Protein AF-A0A1X7TJH8-F1 (afdb_monomer_lite)

Sequence (95 aa):
GSLYLLEVNSIKVQHRVSLADVSHISASLLPDNFFIIHVPADQDRLFISTRKTEIVTSLRIAYFDMTKQELNISLQNRWCIYKIAVFVGFVLRFE

pLDDT: mean 78.65, std 12.21, range [51.12, 89.94]

Structure (mmCIF, N/CA/C/O backbone):
data_AF-A0A1X7TJH8-F1
#
_entry.id   AF-A0A1X7TJH8-F1
#
loop_
_atom_site.group_PDB
_atom_site.id
_atom_site.type_symbol
_atom_site.label_atom_id
_atom_site.label_alt_id
_atom_site.label_comp_id
_atom_site.label_asym_id
_atom_site.label_entity_id
_atom_site.label_seq_id
_atom_site.pdbx_PDB_ins_code
_atom_site.Cartn_x
_atom_site.Cartn_y
_atom_site.Cartn_z
_atom_site.occupancy
_atom_site.B_iso_or_equiv
_atom_site.auth_seq_id
_atom_site.auth_comp_id
_atom_site.auth_asym_id
_atom_site.auth_atom_id
_atom_site.pdbx_PDB_model_num
ATOM 1 N N . GLY A 1 1 ? -12.260 5.529 -5.112 1.00 73.88 1 GLY A N 1
ATOM 2 C CA . GLY A 1 1 ? -10.943 5.215 -4.549 1.00 73.88 1 GLY A CA 1
ATOM 3 C C . GLY A 1 1 ? -10.587 3.751 -4.727 1.00 73.88 1 GLY A C 1
ATOM 4 O O . GLY A 1 1 ? -10.853 2.920 -3.864 1.00 73.88 1 GLY 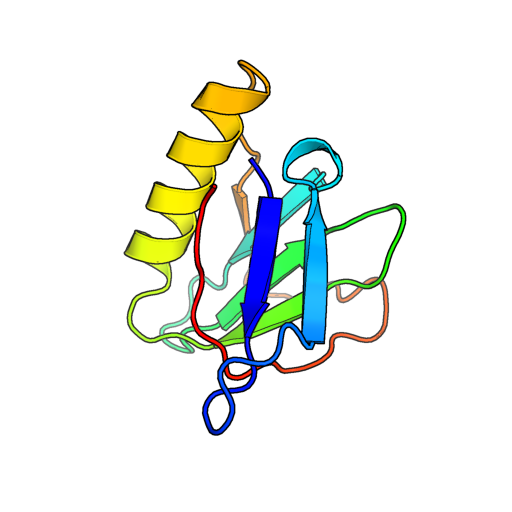A O 1
ATOM 5 N N . SER A 1 2 ? -9.967 3.397 -5.844 1.00 82.12 2 SER A N 1
ATOM 6 C CA . SER A 1 2 ? -9.315 2.091 -6.004 1.00 82.12 2 SER A CA 1
ATOM 7 C C . SER A 1 2 ? -7.875 2.266 -6.473 1.00 82.12 2 SER A C 1
ATOM 9 O O . SER A 1 2 ? -7.567 3.189 -7.220 1.00 82.12 2 SER A O 1
ATOM 11 N N . LEU A 1 3 ? -7.002 1.374 -6.018 1.00 83.06 3 LEU A N 1
ATOM 12 C CA . LEU A 1 3 ? -5.630 1.243 -6.475 1.00 83.06 3 LEU A CA 1
ATOM 13 C C . LEU A 1 3 ? -5.609 0.286 -7.668 1.00 83.06 3 LEU A C 1
ATOM 15 O O . LEU A 1 3 ? -6.001 -0.877 -7.544 1.00 83.06 3 LEU A O 1
ATOM 19 N N . TYR A 1 4 ? -5.138 0.765 -8.812 1.00 83.69 4 TYR A N 1
ATOM 20 C CA . TYR A 1 4 ? -4.965 -0.060 -10.003 1.00 83.69 4 TYR A CA 1
ATOM 21 C C . TYR A 1 4 ? -3.486 -0.359 -10.220 1.00 83.69 4 TYR A C 1
ATOM 23 O O . TYR A 1 4 ? -2.658 0.549 -10.263 1.00 83.69 4 TYR A O 1
ATOM 31 N N . LEU A 1 5 ? -3.170 -1.642 -10.366 1.00 80.88 5 LEU A N 1
ATOM 32 C CA . LEU A 1 5 ? -1.873 -2.121 -10.820 1.00 80.88 5 LEU A CA 1
ATOM 33 C C . LEU A 1 5 ? -1.938 -2.308 -12.326 1.00 80.88 5 LEU A C 1
ATOM 35 O O . LEU A 1 5 ? -2.663 -3.171 -12.823 1.00 80.88 5 LEU A O 1
ATOM 39 N N . LEU A 1 6 ? -1.176 -1.484 -13.033 1.00 81.81 6 LEU A N 1
ATOM 40 C CA . LEU A 1 6 ? -1.084 -1.515 -14.484 1.00 81.81 6 LEU A CA 1
ATOM 41 C C . LEU A 1 6 ? 0.188 -2.231 -14.926 1.00 81.81 6 LEU A C 1
ATOM 43 O O . LEU A 1 6 ? 1.261 -2.012 -14.362 1.00 81.81 6 LEU A O 1
ATOM 47 N N . GLU A 1 7 ? 0.068 -3.037 -15.976 1.00 78.88 7 GLU A N 1
ATOM 48 C CA . GLU A 1 7 ? 1.217 -3.555 -16.703 1.00 78.88 7 GLU A CA 1
ATOM 49 C C . GLU A 1 7 ? 1.924 -2.409 -17.437 1.00 78.88 7 GLU A C 1
ATOM 51 O O . GLU A 1 7 ? 1.310 -1.702 -18.242 1.00 78.88 7 GLU A O 1
ATOM 56 N N . VAL A 1 8 ? 3.228 -2.260 -17.187 1.00 72.94 8 VAL A N 1
ATOM 57 C CA . VAL A 1 8 ? 4.060 -1.160 -17.710 1.00 72.94 8 VAL A CA 1
ATOM 58 C C . VAL A 1 8 ? 3.969 -1.028 -19.234 1.00 72.94 8 VAL A C 1
ATOM 60 O O . VAL A 1 8 ? 3.934 0.082 -19.754 1.00 72.94 8 VAL A O 1
ATOM 63 N N . ASN A 1 9 ? 3.884 -2.154 -19.946 1.00 74.81 9 ASN A N 1
ATOM 64 C CA . ASN A 1 9 ? 4.006 -2.182 -21.404 1.00 74.81 9 ASN A CA 1
ATOM 65 C C . ASN A 1 9 ? 2.669 -2.174 -22.157 1.00 74.81 9 ASN A C 1
ATOM 67 O O . ASN A 1 9 ? 2.670 -2.002 -23.372 1.00 74.81 9 ASN A O 1
ATOM 71 N N . SER A 1 10 ? 1.536 -2.396 -21.484 1.00 73.62 10 SER A N 1
ATOM 72 C CA . SER A 1 10 ? 0.261 -2.650 -22.176 1.00 73.62 10 SER A CA 1
ATOM 73 C C . SER A 1 10 ? -0.927 -1.841 -21.648 1.00 73.62 10 SER A C 1
ATOM 75 O O . SER A 1 10 ? -2.020 -1.954 -22.201 1.00 73.62 10 SER A O 1
ATOM 77 N N . ILE A 1 11 ? -0.748 -1.042 -20.583 1.00 71.94 11 ILE A N 1
ATOM 78 C CA . ILE A 1 11 ? -1.826 -0.312 -19.877 1.00 71.94 11 ILE A CA 1
ATOM 79 C C . ILE A 1 11 ? -2.963 -1.263 -19.430 1.00 71.94 11 ILE A C 1
ATOM 81 O O . ILE A 1 11 ? -4.052 -0.842 -19.044 1.00 71.94 11 ILE A O 1
ATOM 85 N N . LYS A 1 12 ? -2.732 -2.582 -19.430 1.00 80.31 12 LYS A N 1
ATOM 86 C CA . LYS A 1 12 ? -3.704 -3.543 -18.918 1.00 80.31 12 LYS A CA 1
ATOM 87 C C . LYS A 1 12 ? -3.698 -3.504 -17.401 1.00 80.31 12 LYS A C 1
ATOM 89 O O . LYS A 1 12 ? -2.642 -3.542 -16.768 1.00 80.31 12 LYS A O 1
ATOM 94 N N . VAL A 1 13 ? -4.893 -3.464 -16.821 1.00 81.56 13 VAL A N 1
ATOM 95 C CA . VAL A 1 13 ? -5.085 -3.624 -15.380 1.00 81.56 13 VAL A CA 1
ATOM 96 C C . VAL A 1 13 ? -4.785 -5.077 -15.030 1.00 81.56 13 VAL A C 1
ATOM 98 O O . VAL A 1 13 ? -5.536 -5.970 -15.411 1.00 81.56 13 VAL A O 1
ATOM 101 N N . GLN A 1 14 ? -3.686 -5.308 -14.316 1.00 80.50 14 GLN A N 1
ATOM 102 C CA . GLN A 1 14 ? -3.367 -6.624 -13.766 1.00 80.50 14 GLN A CA 1
ATOM 103 C C . GLN A 1 14 ? -4.199 -6.896 -12.518 1.00 80.50 14 GLN A C 1
ATOM 105 O O . GLN A 1 14 ? -4.767 -7.970 -12.367 1.00 80.50 14 GLN A O 1
ATOM 110 N N . HIS A 1 15 ? -4.297 -5.905 -11.630 1.00 79.31 15 HIS A N 1
ATOM 111 C CA . HIS A 1 15 ? -5.047 -6.029 -10.388 1.00 79.31 15 HIS A CA 1
ATOM 112 C C . HIS A 1 15 ? -5.697 -4.710 -9.992 1.00 79.31 15 HIS A C 1
ATOM 114 O O . HIS A 1 15 ? -5.174 -3.627 -10.253 1.00 79.31 15 HIS A O 1
ATOM 120 N N . ARG A 1 16 ? -6.829 -4.823 -9.302 1.00 84.62 16 ARG A N 1
ATOM 121 C CA . ARG A 1 16 ? -7.524 -3.717 -8.652 1.00 84.62 16 ARG A CA 1
ATOM 122 C C . ARG A 1 16 ? -7.652 -4.038 -7.170 1.00 84.62 16 ARG A C 1
ATOM 124 O O . ARG A 1 16 ? -8.089 -5.129 -6.823 1.00 84.62 16 ARG A O 1
ATOM 131 N N . VAL A 1 17 ? -7.315 -3.075 -6.323 1.00 85.31 17 VAL A N 1
ATOM 132 C CA . VAL A 1 17 ? -7.498 -3.147 -4.870 1.00 85.31 17 VAL A CA 1
ATOM 133 C C . VAL A 1 17 ? -8.388 -1.986 -4.455 1.00 85.31 17 VAL A C 1
ATOM 135 O O . VAL A 1 17 ? -8.128 -0.842 -4.829 1.00 85.31 17 VAL A O 1
ATOM 138 N N . SER A 1 18 ? -9.458 -2.249 -3.710 1.00 86.69 18 SER A N 1
ATOM 139 C CA . SER A 1 18 ? -10.235 -1.160 -3.118 1.00 86.69 18 SER A CA 1
ATOM 140 C C . SER A 1 18 ? -9.395 -0.482 -2.042 1.00 86.69 18 SER A C 1
ATOM 142 O O . SER A 1 18 ? -8.789 -1.170 -1.224 1.00 86.69 18 SER A O 1
ATOM 144 N N . LEU A 1 19 ? -9.374 0.854 -1.993 1.00 85.25 19 LEU A N 1
ATOM 145 C CA . LEU A 1 19 ? -8.669 1.537 -0.904 1.00 85.25 19 LEU A CA 1
ATOM 146 C C . LEU A 1 19 ? -9.273 1.181 0.459 1.00 85.25 19 LEU A C 1
ATOM 148 O O . LEU A 1 19 ? -8.529 1.103 1.421 1.00 85.25 19 LEU A O 1
ATOM 152 N N . ALA A 1 20 ? -10.574 0.882 0.529 1.00 86.38 20 ALA A N 1
ATOM 153 C CA . ALA A 1 20 ? -11.234 0.449 1.763 1.00 86.38 20 ALA A CA 1
ATOM 154 C C . ALA A 1 20 ? -10.759 -0.921 2.286 1.00 86.38 20 ALA A C 1
ATOM 156 O O . ALA A 1 20 ? -10.909 -1.194 3.472 1.00 86.38 20 ALA A O 1
ATOM 157 N N . ASP A 1 21 ? -10.177 -1.765 1.427 1.00 88.56 21 ASP A N 1
ATOM 158 C CA . ASP A 1 21 ? -9.673 -3.088 1.822 1.00 88.56 21 ASP A CA 1
ATOM 159 C C . ASP A 1 21 ? -8.222 -3.022 2.326 1.00 88.56 21 ASP A C 1
ATOM 161 O O . ASP A 1 21 ? -7.673 -4.013 2.814 1.00 88.56 21 ASP A O 1
ATOM 165 N N . VAL A 1 22 ? -7.571 -1.862 2.197 1.00 88.56 22 VAL A N 1
ATOM 166 C CA . VAL A 1 22 ? -6.215 -1.647 2.697 1.00 88.56 22 VAL A CA 1
ATOM 167 C C . VAL A 1 22 ? -6.270 -1.450 4.206 1.00 88.56 22 VAL A C 1
ATOM 169 O O . VAL A 1 22 ? -6.895 -0.518 4.697 1.00 88.56 22 VAL A O 1
ATOM 172 N N . SER A 1 23 ? -5.567 -2.305 4.946 1.00 89.81 23 SER A N 1
ATOM 173 C CA . SER A 1 23 ? -5.493 -2.193 6.407 1.00 89.81 23 SER A CA 1
ATOM 174 C C . SER A 1 23 ? -4.447 -1.177 6.862 1.00 89.81 23 SER A C 1
ATOM 176 O O . SER A 1 23 ? -4.730 -0.287 7.658 1.00 89.81 23 SER A O 1
ATOM 178 N N . HIS A 1 24 ? -3.219 -1.323 6.371 1.00 89.75 24 HIS A N 1
ATOM 179 C CA . HIS A 1 24 ? -2.081 -0.489 6.728 1.00 89.75 24 HIS A CA 1
ATOM 180 C C . HIS A 1 24 ? -0.979 -0.622 5.675 1.00 89.75 24 HIS A C 1
ATOM 182 O O . HIS A 1 24 ? -0.979 -1.541 4.848 1.00 89.75 24 HIS A O 1
ATOM 188 N N . ILE A 1 25 ? -0.033 0.311 5.711 1.00 89.94 25 ILE A N 1
ATOM 189 C CA . ILE A 1 25 ? 1.154 0.303 4.859 1.00 89.94 25 ILE A CA 1
ATOM 190 C C . ILE A 1 25 ? 2.385 0.138 5.732 1.00 89.94 25 ILE A C 1
ATOM 192 O O . ILE A 1 25 ? 2.585 0.911 6.664 1.00 89.94 25 ILE A O 1
ATOM 196 N N . SER A 1 26 ? 3.240 -0.818 5.384 1.00 89.00 26 SER A N 1
ATOM 197 C CA . SER A 1 26 ? 4.556 -0.958 6.002 1.00 89.00 26 SER A CA 1
ATOM 198 C C . SER A 1 26 ? 5.618 -0.387 5.077 1.00 89.00 26 SER A C 1
ATOM 200 O O . SER A 1 26 ? 5.710 -0.784 3.921 1.00 89.00 26 SER A O 1
ATOM 202 N N . ALA A 1 27 ? 6.435 0.542 5.557 1.00 86.69 27 ALA A N 1
ATOM 203 C CA . ALA A 1 27 ? 7.526 1.114 4.776 1.00 86.69 27 ALA A CA 1
ATOM 204 C C . ALA A 1 27 ? 8.868 0.917 5.483 1.00 86.69 27 ALA A C 1
ATOM 206 O O . ALA A 1 27 ? 8.964 1.015 6.709 1.00 86.69 27 ALA A O 1
ATOM 207 N N . SER A 1 28 ? 9.911 0.668 4.693 1.00 82.56 28 SER A N 1
ATOM 208 C CA . SER A 1 28 ? 11.276 0.572 5.203 1.00 82.56 28 SER A CA 1
ATOM 209 C C . SER A 1 28 ? 11.807 1.948 5.603 1.00 82.56 28 SER A C 1
ATOM 211 O O . SER A 1 28 ? 11.550 2.947 4.915 1.00 82.56 28 SER A O 1
ATOM 213 N N . LEU A 1 29 ? 12.586 2.007 6.690 1.00 76.81 29 LEU A N 1
ATOM 214 C CA . LEU A 1 29 ? 13.393 3.195 7.005 1.00 76.81 29 LEU A CA 1
ATOM 215 C C . LEU A 1 29 ? 14.713 3.215 6.227 1.00 76.81 29 LEU A C 1
ATOM 217 O O . LEU A 1 29 ? 15.403 4.233 6.223 1.00 76.81 29 LEU A O 1
ATOM 221 N N . LEU A 1 30 ? 15.079 2.106 5.585 1.00 77.62 30 LEU A N 1
ATOM 222 C CA . LEU A 1 30 ? 16.286 2.026 4.777 1.00 77.62 30 LEU A CA 1
ATOM 223 C C . LEU A 1 30 ? 16.089 2.763 3.436 1.00 77.62 30 LEU A C 1
ATOM 225 O O . LEU A 1 30 ? 14.962 2.921 2.957 1.00 77.62 30 LEU A O 1
ATOM 229 N N . PRO A 1 31 ? 17.178 3.197 2.777 1.00 73.44 31 PRO A N 1
ATOM 230 C CA . PRO A 1 31 ? 17.138 3.788 1.435 1.00 73.44 31 PRO A CA 1
ATOM 231 C C . PRO A 1 31 ? 16.906 2.733 0.333 1.00 73.44 31 PRO A C 1
ATOM 233 O O . PRO A 1 31 ? 17.309 2.911 -0.812 1.00 73.44 31 PRO A O 1
ATOM 236 N N . ASP A 1 32 ? 16.273 1.617 0.684 1.00 78.19 32 ASP A N 1
ATOM 237 C CA . ASP A 1 32 ? 16.021 0.464 -0.178 1.00 78.19 32 ASP A CA 1
ATOM 238 C C . ASP A 1 32 ? 14.803 0.676 -1.100 1.00 78.19 32 ASP A C 1
ATOM 240 O 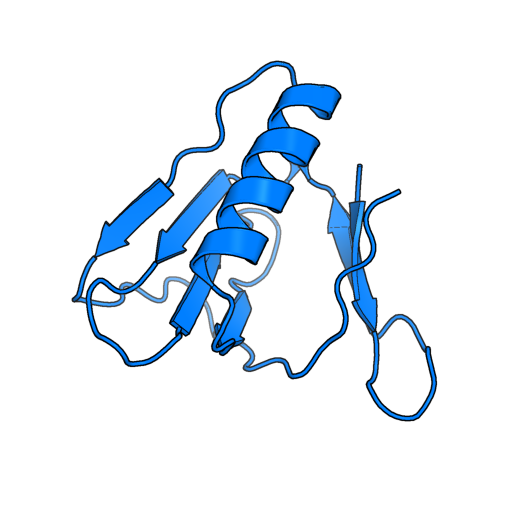O . ASP A 1 32 ? 14.573 -0.101 -2.021 1.00 78.19 32 ASP A O 1
ATOM 244 N N . ASN A 1 33 ? 14.077 1.786 -0.908 1.00 84.88 33 ASN A N 1
ATOM 245 C CA . ASN A 1 33 ? 12.930 2.218 -1.704 1.00 84.88 33 ASN A CA 1
ATOM 246 C C . ASN A 1 33 ? 11.718 1.285 -1.645 1.00 84.88 33 ASN A C 1
ATOM 248 O O . ASN A 1 33 ? 10.805 1.420 -2.463 1.00 84.88 33 ASN A O 1
ATOM 252 N N . PHE A 1 34 ? 11.667 0.381 -0.670 1.00 84.56 34 PHE A N 1
ATOM 253 C CA . PHE A 1 34 ? 10.594 -0.593 -0.592 1.00 84.56 34 PHE A CA 1
ATOM 254 C C . PHE A 1 34 ? 9.467 -0.179 0.366 1.00 84.56 34 PHE A C 1
ATOM 256 O O . PHE A 1 34 ? 9.679 0.436 1.418 1.00 84.56 34 PHE A O 1
ATOM 263 N N . PHE A 1 35 ? 8.246 -0.568 0.010 1.00 87.25 35 PHE A N 1
ATOM 264 C CA . PHE A 1 35 ? 7.061 -0.478 0.859 1.00 87.25 35 PHE A CA 1
ATOM 265 C C . PHE A 1 35 ? 6.080 -1.613 0.542 1.00 87.25 35 PHE A C 1
ATOM 267 O O . PHE A 1 35 ? 6.092 -2.175 -0.551 1.00 87.25 35 PHE A O 1
ATOM 274 N N . ILE A 1 36 ? 5.230 -1.956 1.504 1.00 87.62 36 ILE A N 1
ATOM 275 C CA . ILE A 1 36 ? 4.223 -3.010 1.418 1.00 87.62 36 ILE A CA 1
ATOM 276 C C . ILE A 1 36 ? 2.852 -2.413 1.685 1.00 87.62 36 ILE A C 1
ATOM 278 O O . ILE A 1 36 ? 2.676 -1.636 2.623 1.00 87.62 36 ILE A O 1
ATOM 282 N N . ILE A 1 37 ? 1.870 -2.825 0.890 1.00 88.25 37 ILE A N 1
ATOM 283 C CA . ILE A 1 37 ? 0.456 -2.575 1.173 1.00 88.25 37 ILE A CA 1
ATOM 284 C C . ILE A 1 37 ? -0.165 -3.870 1.691 1.00 88.25 37 ILE A C 1
ATOM 286 O O . ILE A 1 37 ? -0.157 -4.881 0.983 1.00 88.25 37 ILE A O 1
ATOM 290 N N . HIS A 1 38 ? -0.711 -3.822 2.908 1.00 88.38 38 HIS A N 1
ATOM 291 C CA . HIS A 1 38 ? -1.349 -4.967 3.550 1.00 88.38 38 HIS A CA 1
ATOM 292 C C . HIS A 1 38 ? -2.856 -4.964 3.310 1.00 88.38 38 HIS A C 1
ATOM 294 O O . HIS A 1 38 ? -3.573 -4.058 3.754 1.00 88.38 38 HIS A O 1
ATOM 300 N N . VAL A 1 39 ? -3.341 -6.015 2.654 1.00 88.31 39 VAL A N 1
ATOM 301 C CA . VAL A 1 39 ? -4.754 -6.198 2.300 1.00 88.31 39 VAL A CA 1
ATOM 302 C C . VAL A 1 39 ? -5.240 -7.489 2.964 1.00 88.31 39 VAL A C 1
ATOM 304 O O . VAL A 1 39 ? -4.933 -8.568 2.466 1.00 88.31 39 VAL A O 1
ATOM 307 N N . PRO A 1 40 ? -5.983 -7.435 4.087 1.00 85.06 40 PRO A N 1
ATOM 308 C CA . PRO A 1 40 ? -6.327 -8.634 4.859 1.00 85.06 40 PRO A CA 1
ATOM 309 C C . PRO A 1 40 ? -7.102 -9.682 4.051 1.00 85.06 40 PRO A C 1
ATOM 311 O O . PRO A 1 40 ? -6.851 -10.885 4.174 1.00 85.06 40 PRO A O 1
ATOM 314 N N . ALA A 1 41 ? -8.017 -9.207 3.200 1.00 83.56 41 ALA A N 1
ATOM 315 C CA . ALA A 1 41 ? -8.853 -10.028 2.331 1.00 83.56 41 ALA A CA 1
ATOM 316 C C . ALA A 1 41 ? -8.090 -10.650 1.144 1.00 83.56 41 ALA A C 1
ATOM 318 O O . ALA A 1 41 ? -8.632 -11.518 0.466 1.00 83.56 41 ALA A O 1
ATOM 319 N N . ASP A 1 42 ? -6.845 -10.237 0.898 1.00 81.00 42 ASP A N 1
ATOM 320 C CA . ASP A 1 42 ? -6.060 -10.617 -0.277 1.00 81.00 42 ASP A CA 1
ATOM 321 C C . ASP A 1 42 ? -4.591 -10.906 0.114 1.00 81.00 42 ASP A C 1
ATOM 323 O O . ASP A 1 42 ? -4.291 -11.234 1.270 1.00 81.00 42 ASP A O 1
ATOM 327 N N . GLN A 1 43 ? -3.680 -10.879 -0.858 1.00 82.50 43 GLN 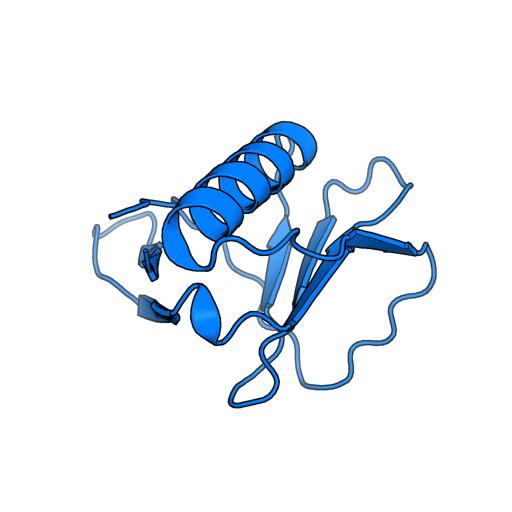A N 1
ATOM 328 C CA . GLN A 1 43 ? -2.236 -10.966 -0.664 1.00 82.50 43 GLN A CA 1
ATOM 329 C C . GLN A 1 43 ? -1.609 -9.591 -0.408 1.00 82.50 43 GLN A C 1
ATOM 331 O O . GLN A 1 43 ? -2.005 -8.572 -0.992 1.00 82.50 43 GLN A O 1
ATOM 336 N N . ASP A 1 44 ? -0.580 -9.595 0.440 1.00 84.12 44 ASP A N 1
ATOM 337 C CA . ASP A 1 44 ? 0.289 -8.444 0.654 1.00 84.12 44 ASP A CA 1
ATOM 338 C C . ASP A 1 44 ? 1.063 -8.140 -0.633 1.00 84.12 44 ASP A C 1
ATOM 340 O O . ASP A 1 44 ? 1.491 -9.040 -1.360 1.00 84.12 44 ASP A O 1
ATOM 344 N N . ARG A 1 45 ? 1.251 -6.856 -0.934 1.00 83.62 45 ARG A N 1
ATOM 345 C CA . ARG A 1 45 ? 1.916 -6.427 -2.172 1.00 83.62 45 ARG A CA 1
ATOM 346 C C . ARG A 1 45 ? 3.188 -5.674 -1.853 1.00 83.62 45 ARG A C 1
ATOM 348 O O . ARG A 1 45 ? 3.129 -4.671 -1.146 1.00 83.62 45 ARG A O 1
ATOM 355 N N . LEU A 1 46 ? 4.310 -6.158 -2.389 1.00 84.69 46 LEU A N 1
ATOM 356 C CA . LEU A 1 46 ? 5.615 -5.526 -2.249 1.00 84.69 46 LEU A CA 1
ATOM 357 C C . LEU A 1 46 ? 5.873 -4.606 -3.432 1.00 84.69 46 LEU A C 1
ATOM 359 O O . LEU A 1 46 ? 5.782 -4.991 -4.599 1.00 84.69 46 LEU A O 1
ATOM 363 N N . PHE A 1 47 ? 6.277 -3.393 -3.108 1.00 84.00 47 PHE A N 1
ATOM 364 C CA . PHE A 1 47 ? 6.529 -2.351 -4.070 1.00 84.00 47 PHE A CA 1
ATOM 365 C C . PHE A 1 47 ? 7.911 -1.761 -3.864 1.00 84.00 47 PHE A C 1
ATOM 367 O O . PHE A 1 47 ? 8.355 -1.588 -2.730 1.00 84.00 47 PHE A O 1
ATOM 374 N N . ILE A 1 48 ? 8.572 -1.422 -4.970 1.00 84.62 48 ILE A N 1
ATOM 375 C CA . ILE A 1 48 ? 9.812 -0.654 -4.962 1.00 84.62 48 ILE A CA 1
ATOM 376 C C . ILE A 1 48 ? 9.601 0.635 -5.752 1.00 84.62 48 ILE A C 1
ATOM 378 O O . ILE A 1 48 ? 9.091 0.621 -6.872 1.00 84.62 48 ILE A O 1
ATOM 382 N N . SER A 1 49 ? 9.957 1.772 -5.167 1.00 82.31 49 SER A N 1
ATOM 383 C CA . SER A 1 49 ? 9.939 3.050 -5.871 1.00 82.31 49 SER A CA 1
ATOM 384 C C . SER A 1 49 ? 10.831 4.073 -5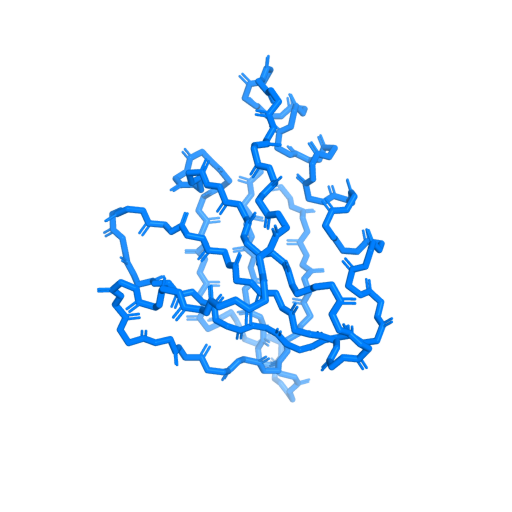.191 1.00 82.31 49 SER A C 1
ATOM 386 O O . SER A 1 49 ? 10.722 4.317 -3.990 1.00 82.31 49 SER A O 1
ATOM 388 N N . THR A 1 50 ? 11.658 4.753 -5.983 1.00 83.81 50 THR A N 1
ATOM 389 C CA . THR A 1 50 ? 12.469 5.894 -5.528 1.00 83.81 50 THR A CA 1
ATOM 390 C C . THR A 1 50 ? 11.617 7.050 -5.001 1.00 83.81 50 THR A C 1
ATOM 392 O O . THR A 1 50 ? 12.094 7.860 -4.213 1.00 83.81 50 THR A O 1
ATOM 395 N N . ARG A 1 51 ? 10.330 7.105 -5.377 1.00 83.94 51 ARG A N 1
ATOM 396 C CA . ARG A 1 51 ? 9.351 8.097 -4.908 1.00 83.94 51 ARG A CA 1
ATOM 397 C C . ARG A 1 51 ? 8.423 7.535 -3.823 1.00 83.94 51 ARG A C 1
ATOM 399 O O . ARG A 1 51 ? 7.292 8.000 -3.691 1.00 83.94 51 ARG A O 1
ATOM 406 N N . LYS A 1 52 ? 8.869 6.542 -3.031 1.00 85.00 52 LYS A N 1
ATOM 407 C CA . LYS A 1 52 ? 8.038 5.877 -2.000 1.00 85.00 52 LYS A CA 1
ATOM 408 C C . LYS A 1 52 ? 7.299 6.858 -1.086 1.00 85.00 52 LYS A C 1
ATOM 410 O O . LYS A 1 52 ? 6.124 6.660 -0.807 1.00 85.00 52 LYS A O 1
ATOM 415 N N . THR A 1 53 ? 7.957 7.934 -0.653 1.00 84.19 53 THR A N 1
ATOM 416 C CA . THR A 1 53 ? 7.375 8.909 0.280 1.00 84.19 53 THR A CA 1
ATOM 417 C C . THR A 1 53 ? 6.210 9.654 -0.363 1.00 84.19 53 THR A C 1
ATOM 419 O O . THR A 1 53 ? 5.164 9.817 0.259 1.00 84.19 53 THR A O 1
ATOM 422 N N . GLU A 1 54 ? 6.355 10.053 -1.627 1.00 86.50 54 GLU A N 1
ATOM 423 C CA . GLU A 1 54 ? 5.296 10.720 -2.388 1.00 86.50 54 GLU A CA 1
ATOM 424 C C . GLU A 1 54 ? 4.116 9.783 -2.654 1.00 86.50 54 GLU A C 1
ATOM 426 O O . GLU A 1 54 ? 2.963 10.182 -2.493 1.00 86.50 54 GLU A O 1
ATOM 431 N N . ILE A 1 55 ? 4.398 8.524 -3.005 1.00 86.19 55 ILE A N 1
ATOM 432 C CA . ILE A 1 55 ? 3.371 7.503 -3.238 1.00 86.19 55 ILE A CA 1
ATOM 433 C C . ILE A 1 55 ? 2.570 7.253 -1.961 1.00 86.19 55 ILE A C 1
ATOM 435 O O . ILE A 1 55 ? 1.346 7.335 -1.989 1.00 86.19 55 ILE A O 1
ATOM 439 N N . VAL A 1 56 ? 3.243 6.999 -0.836 1.00 86.81 56 VAL A N 1
ATOM 440 C CA . VAL A 1 56 ? 2.581 6.740 0.452 1.00 86.81 56 VAL A CA 1
ATOM 441 C C . VAL A 1 56 ? 1.774 7.956 0.909 1.00 86.81 56 VAL A C 1
ATOM 443 O O . VAL A 1 56 ? 0.656 7.801 1.396 1.00 86.81 56 VAL A O 1
ATOM 446 N N . THR A 1 57 ? 2.290 9.170 0.698 1.00 88.44 57 THR A N 1
ATOM 447 C CA . THR A 1 57 ? 1.577 10.414 1.030 1.00 88.44 57 THR A CA 1
ATOM 448 C C . THR A 1 57 ? 0.323 10.580 0.174 1.00 88.44 57 THR A C 1
ATOM 450 O O . THR A 1 57 ? -0.755 10.832 0.707 1.00 88.44 57 THR A O 1
ATOM 453 N N . SER A 1 58 ? 0.434 10.370 -1.140 1.00 89.00 58 SER A N 1
ATOM 454 C CA . SER A 1 58 ? -0.704 10.432 -2.069 1.00 89.00 58 SER A CA 1
ATOM 455 C C . SER A 1 58 ? -1.768 9.394 -1.715 1.00 89.00 58 SER A C 1
ATOM 457 O O . SER A 1 58 ? -2.961 9.683 -1.736 1.00 89.00 58 SER A O 1
ATOM 459 N N . LEU A 1 59 ? -1.336 8.195 -1.325 1.00 87.38 59 LEU A N 1
ATOM 460 C CA . LEU A 1 59 ? -2.221 7.107 -0.933 1.00 87.38 59 LEU A CA 1
ATOM 461 C C . LEU A 1 59 ? -2.924 7.406 0.398 1.00 87.38 59 LEU A C 1
ATOM 463 O O . LEU A 1 59 ? -4.115 7.139 0.517 1.00 87.38 59 LEU A O 1
ATOM 467 N N . ARG A 1 60 ? -2.241 8.041 1.360 1.00 89.50 60 ARG A N 1
ATOM 468 C CA . ARG A 1 60 ? -2.861 8.529 2.603 1.00 89.50 60 ARG A CA 1
ATOM 469 C C . ARG A 1 60 ? -3.949 9.564 2.321 1.00 89.50 60 ARG A C 1
ATOM 471 O O . ARG A 1 60 ? -5.019 9.466 2.912 1.00 89.50 60 ARG A O 1
ATOM 478 N N . ILE A 1 61 ? -3.692 10.515 1.421 1.00 89.31 61 ILE A N 1
ATOM 479 C CA . ILE A 1 61 ? -4.675 11.536 1.024 1.00 89.31 61 ILE A CA 1
ATOM 480 C C . ILE A 1 61 ? -5.887 10.866 0.365 1.00 89.31 61 ILE A C 1
ATOM 482 O O . ILE A 1 61 ? -7.008 11.038 0.831 1.00 89.31 61 ILE A O 1
ATOM 486 N N . ALA A 1 62 ? -5.663 10.020 -0.645 1.00 87.81 62 ALA A N 1
ATOM 487 C CA . ALA A 1 62 ? -6.739 9.328 -1.356 1.00 87.81 62 ALA A CA 1
ATOM 488 C C . ALA A 1 62 ? -7.555 8.388 -0.447 1.00 87.81 62 ALA A C 1
ATOM 490 O O . ALA A 1 62 ? -8.774 8.279 -0.592 1.00 87.81 62 ALA A O 1
ATOM 491 N N . TYR A 1 63 ? -6.894 7.708 0.496 1.00 89.62 63 TYR A N 1
ATOM 492 C CA . TYR A 1 63 ? -7.559 6.869 1.489 1.00 89.62 63 TYR A CA 1
ATOM 493 C C . TYR A 1 63 ? -8.425 7.718 2.421 1.00 89.62 63 TYR A C 1
ATOM 495 O O . TYR A 1 63 ? -9.605 7.417 2.575 1.00 89.62 63 TYR A O 1
ATOM 503 N N . PHE A 1 64 ? -7.880 8.805 2.976 1.00 89.69 64 PHE A N 1
ATOM 504 C CA . PHE A 1 64 ? -8.624 9.716 3.845 1.00 89.69 64 PHE A CA 1
ATOM 505 C C . PHE A 1 64 ? -9.827 10.336 3.131 1.00 89.69 64 PHE A C 1
ATOM 507 O O . PHE A 1 64 ? -10.919 10.388 3.693 1.00 89.69 64 PHE A O 1
ATOM 514 N N . ASP A 1 65 ? -9.672 10.746 1.874 1.00 88.94 65 ASP A N 1
ATOM 515 C CA . ASP A 1 65 ? -10.770 11.318 1.101 1.00 88.94 65 ASP A CA 1
ATOM 516 C C . ASP A 1 65 ? -11.929 10.334 0.924 1.00 88.94 65 ASP A C 1
ATOM 518 O O . ASP A 1 65 ? -13.091 10.747 1.011 1.00 88.94 65 ASP A O 1
ATOM 522 N N . MET A 1 66 ? -11.622 9.044 0.751 1.00 86.31 66 MET A N 1
ATOM 523 C CA . MET A 1 66 ? -12.606 7.984 0.544 1.00 86.31 66 MET A CA 1
ATOM 524 C C . MET A 1 66 ? -13.226 7.453 1.842 1.00 86.31 66 MET A C 1
ATOM 526 O O . MET A 1 66 ? -14.441 7.284 1.906 1.00 86.31 66 MET A O 1
ATOM 530 N N . THR A 1 67 ? -12.414 7.138 2.851 1.00 86.38 67 THR A N 1
ATOM 531 C CA . THR A 1 67 ? -12.860 6.442 4.073 1.00 86.38 67 THR A CA 1
ATOM 532 C C . THR A 1 67 ? -13.130 7.393 5.234 1.00 86.38 67 THR A C 1
ATOM 534 O O . THR A 1 67 ? -13.756 6.993 6.213 1.00 86.38 67 THR A O 1
ATOM 537 N N . LYS A 1 68 ? -12.657 8.645 5.141 1.00 88.31 68 LYS A N 1
ATOM 538 C CA . LYS A 1 68 ? -12.609 9.622 6.244 1.00 88.31 68 LYS A CA 1
ATOM 539 C C . LYS A 1 68 ? -11.823 9.123 7.462 1.00 88.31 68 LYS A C 1
ATOM 541 O O . LYS A 1 68 ? -12.025 9.611 8.570 1.00 88.31 68 LYS A O 1
ATOM 546 N N . GLN A 1 69 ? -10.917 8.168 7.255 1.00 87.69 69 GLN A N 1
ATOM 547 C CA . GLN A 1 69 ? -10.032 7.620 8.278 1.00 87.69 69 GLN A CA 1
ATOM 548 C C . GLN A 1 69 ? -8.571 7.847 7.902 1.00 87.69 69 GLN A C 1
ATOM 550 O O . GLN A 1 69 ? -8.215 7.908 6.725 1.00 87.69 69 GLN A O 1
ATOM 555 N N . GLU A 1 70 ? -7.707 7.962 8.907 1.00 88.00 70 GLU A N 1
ATOM 556 C CA . GLU A 1 70 ? -6.271 8.021 8.663 1.00 88.00 70 GLU A CA 1
ATOM 557 C C . GLU A 1 70 ? -5.722 6.633 8.336 1.00 88.00 70 GLU A C 1
ATOM 559 O O . GLU A 1 70 ? -5.961 5.662 9.054 1.00 88.00 70 GLU A O 1
ATOM 564 N N . LEU A 1 71 ? -4.952 6.549 7.252 1.00 88.06 71 LEU A N 1
ATOM 565 C CA . LEU A 1 71 ? -4.246 5.327 6.898 1.00 88.06 71 LEU A CA 1
ATOM 566 C C . LEU A 1 71 ? -3.060 5.116 7.843 1.00 88.06 71 LEU A C 1
ATOM 568 O O . LEU A 1 71 ? -2.181 5.976 7.943 1.00 88.06 71 LEU A O 1
ATOM 572 N N . ASN A 1 72 ? -3.013 3.956 8.495 1.00 89.69 72 ASN A N 1
ATOM 573 C CA . ASN A 1 72 ? -1.916 3.601 9.384 1.00 89.69 72 ASN A CA 1
ATOM 574 C C . ASN A 1 72 ? -0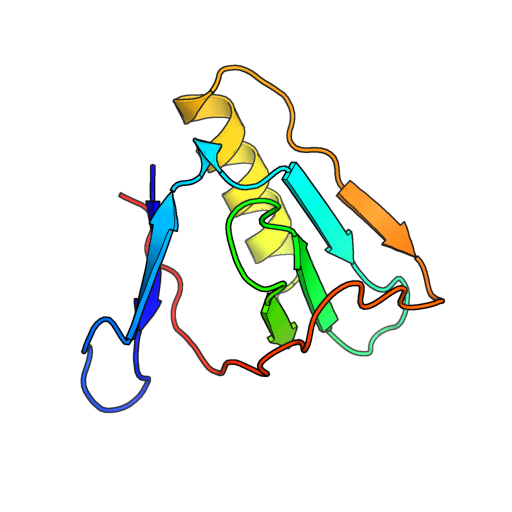.657 3.245 8.575 1.00 89.69 72 ASN A C 1
ATOM 576 O O . ASN A 1 72 ? -0.704 2.411 7.666 1.00 89.69 72 ASN A O 1
ATOM 580 N N . ILE A 1 73 ? 0.463 3.887 8.911 1.00 88.12 73 ILE A N 1
ATOM 581 C CA . ILE A 1 73 ? 1.760 3.677 8.271 1.00 88.12 73 ILE A CA 1
ATOM 582 C C . ILE A 1 73 ? 2.750 3.202 9.335 1.00 88.12 73 ILE A C 1
ATOM 584 O O . ILE A 1 73 ? 3.147 3.965 10.216 1.00 88.12 73 ILE A O 1
ATOM 588 N N . SER A 1 74 ? 3.179 1.949 9.231 1.00 86.94 74 SER A N 1
ATOM 589 C CA . SER A 1 74 ? 4.199 1.350 10.085 1.00 86.94 74 SER A CA 1
ATOM 590 C C . SER A 1 74 ? 5.576 1.466 9.441 1.00 86.94 74 SER A C 1
ATOM 592 O O . SER A 1 74 ? 5.838 0.931 8.366 1.00 86.94 74 SER A O 1
ATOM 594 N N . LEU A 1 75 ? 6.496 2.141 10.124 1.00 81.12 75 LEU A N 1
ATOM 595 C CA . LEU A 1 75 ? 7.903 2.175 9.732 1.00 81.12 75 LEU A CA 1
ATOM 596 C C . LEU A 1 75 ? 8.637 1.021 10.414 1.00 81.12 75 LEU A C 1
ATOM 598 O O . LEU A 1 75 ? 8.774 1.010 11.638 1.00 81.12 75 LEU A O 1
ATOM 602 N N . GLN A 1 76 ? 9.076 0.028 9.640 1.00 77.88 76 GLN A N 1
ATOM 603 C CA . GLN A 1 76 ? 9.723 -1.173 10.172 1.00 77.88 76 GLN A CA 1
ATOM 604 C C . GLN A 1 76 ? 10.890 -1.607 9.279 1.00 77.88 76 GLN A C 1
ATOM 606 O O . GLN A 1 76 ? 10.754 -1.696 8.065 1.00 77.88 76 GLN A O 1
ATOM 611 N N . ASN A 1 77 ? 12.036 -1.920 9.894 1.00 67.38 77 ASN A N 1
ATOM 612 C CA . ASN A 1 77 ? 13.203 -2.486 9.195 1.00 67.38 77 ASN A CA 1
ATOM 613 C C . ASN A 1 77 ? 13.208 -4.021 9.170 1.00 67.38 77 ASN A C 1
ATOM 615 O O . ASN A 1 77 ? 14.018 -4.624 8.471 1.00 67.38 77 ASN A O 1
ATOM 619 N N . ARG A 1 78 ? 12.333 -4.666 9.950 1.00 65.81 78 ARG A N 1
ATOM 620 C CA . ARG A 1 78 ? 12.126 -6.116 9.931 1.00 65.81 78 ARG A CA 1
ATOM 621 C C . ARG A 1 78 ? 10.775 -6.392 9.296 1.00 65.81 78 ARG A C 1
ATOM 623 O O . ARG A 1 78 ? 9.758 -5.902 9.769 1.00 65.81 78 ARG A O 1
ATOM 630 N N . TRP A 1 79 ? 10.807 -7.138 8.204 1.00 62.03 79 TRP A N 1
ATOM 631 C CA . TRP A 1 79 ? 9.682 -7.318 7.307 1.00 62.03 79 TRP A CA 1
ATOM 632 C C . TRP A 1 79 ? 8.901 -8.548 7.753 1.00 62.03 79 TRP A C 1
ATOM 634 O O . TRP A 1 79 ? 9.317 -9.675 7.491 1.00 62.03 79 TRP A O 1
ATOM 644 N N . CYS A 1 80 ? 7.779 -8.349 8.437 1.00 52.09 80 CYS A N 1
ATOM 645 C CA . CYS A 1 80 ? 6.819 -9.425 8.648 1.00 52.09 80 CYS A CA 1
ATOM 646 C C . CYS A 1 80 ? 5.951 -9.524 7.389 1.00 52.09 80 CYS A C 1
ATOM 648 O O . CYS A 1 80 ? 4.915 -8.876 7.286 1.00 52.09 80 CYS A O 1
ATOM 650 N N . ILE A 1 81 ? 6.414 -10.275 6.389 1.00 53.50 81 ILE A N 1
ATOM 651 C CA . ILE A 1 81 ? 5.582 -10.625 5.235 1.00 53.50 81 ILE A CA 1
ATOM 652 C C . ILE A 1 81 ? 4.621 -11.718 5.715 1.00 53.50 81 ILE A C 1
ATOM 654 O O . ILE A 1 81 ? 5.042 -12.850 5.948 1.00 53.50 81 ILE A O 1
ATOM 658 N N . TYR A 1 82 ? 3.349 -11.371 5.928 1.00 51.12 82 TYR A N 1
ATOM 659 C CA . TYR A 1 82 ? 2.361 -12.302 6.487 1.00 51.12 82 TYR A CA 1
ATOM 660 C C . TYR A 1 82 ? 1.802 -13.261 5.421 1.00 51.12 82 TYR A C 1
ATOM 662 O O . TYR A 1 82 ? 1.377 -14.369 5.748 1.00 51.12 82 TYR A O 1
ATOM 670 N N . LYS A 1 83 ? 1.833 -12.860 4.142 1.00 54.34 83 LYS A N 1
ATOM 671 C CA . LYS A 1 83 ? 1.470 -13.662 2.958 1.00 54.34 83 LYS A CA 1
ATOM 672 C C . LYS A 1 83 ? 2.434 -13.352 1.809 1.00 54.34 83 LYS A C 1
ATOM 674 O O . LYS A 1 83 ? 2.925 -12.233 1.744 1.00 54.34 83 LYS A O 1
ATOM 679 N N . ILE A 1 84 ? 2.694 -14.322 0.919 1.00 51.84 84 ILE A N 1
ATOM 680 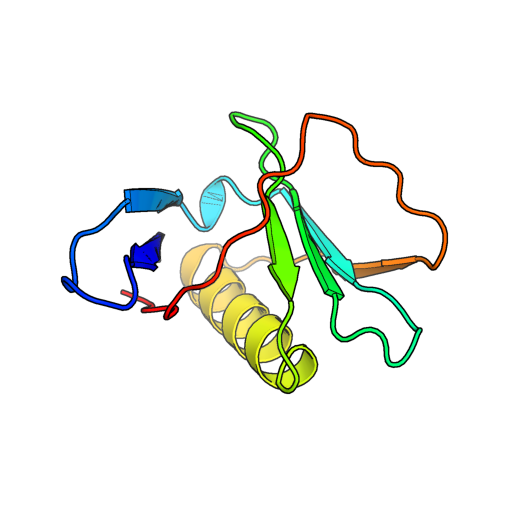C CA . ILE A 1 84 ? 3.591 -14.191 -0.254 1.00 51.84 84 ILE A CA 1
ATOM 681 C C . ILE A 1 84 ? 3.442 -12.808 -0.892 1.00 51.84 84 ILE A C 1
ATOM 683 O O . ILE A 1 84 ? 2.367 -12.465 -1.378 1.00 51.84 84 ILE A O 1
ATOM 687 N N . ALA A 1 85 ? 4.523 -12.030 -0.868 1.00 54.62 85 ALA A N 1
ATOM 688 C CA . ALA A 1 85 ? 4.531 -10.699 -1.438 1.00 54.62 85 ALA A CA 1
ATOM 689 C C . ALA A 1 85 ? 4.961 -10.775 -2.903 1.00 54.62 85 ALA A C 1
ATOM 691 O O . ALA A 1 85 ? 6.059 -11.236 -3.219 1.00 54.62 85 ALA A O 1
ATOM 692 N N . VAL A 1 86 ? 4.094 -10.318 -3.800 1.00 55.28 86 VAL A N 1
ATOM 693 C CA . VAL A 1 86 ? 4.430 -10.188 -5.220 1.00 55.28 86 VAL A CA 1
ATOM 694 C C . VAL A 1 86 ? 5.145 -8.857 -5.415 1.00 55.28 86 VAL A C 1
ATOM 696 O O . VAL A 1 86 ? 4.620 -7.814 -5.024 1.00 55.28 86 VAL A O 1
ATOM 699 N N . PHE A 1 87 ? 6.343 -8.901 -6.000 1.00 53.66 87 PHE A N 1
ATOM 700 C CA . PHE A 1 87 ? 7.055 -7.705 -6.435 1.00 53.66 87 PHE A CA 1
ATOM 701 C C . PHE A 1 87 ? 6.383 -7.170 -7.693 1.00 53.66 87 PHE A C 1
ATOM 703 O O . PHE A 1 87 ? 6.261 -7.885 -8.689 1.00 53.66 87 PHE A O 1
ATOM 710 N N . VAL A 1 88 ? 5.959 -5.914 -7.660 1.00 56.59 88 VAL A N 1
ATOM 711 C CA . VAL A 1 88 ? 5.265 -5.306 -8.792 1.00 56.59 88 VAL A CA 1
ATOM 712 C C . VAL A 1 88 ? 6.093 -4.136 -9.319 1.00 56.59 88 VAL A C 1
ATOM 714 O O . VAL A 1 88 ? 6.535 -3.292 -8.545 1.00 56.59 88 VAL A O 1
ATOM 717 N N . GLY A 1 89 ? 6.265 -4.047 -10.641 1.00 52.41 89 GLY A N 1
ATOM 718 C CA . GLY A 1 89 ? 6.591 -2.801 -11.349 1.00 52.41 89 GLY A CA 1
ATOM 719 C C . GLY A 1 89 ? 5.315 -2.254 -11.994 1.00 52.41 89 GLY A C 1
ATOM 720 O O . GLY A 1 89 ? 4.659 -2.982 -12.732 1.00 52.41 89 GLY A O 1
ATOM 721 N N . PHE A 1 90 ? 4.893 -1.034 -11.655 1.00 53.16 90 PHE A N 1
ATOM 722 C CA . PHE A 1 90 ? 3.526 -0.566 -11.930 1.00 53.16 90 PHE A CA 1
ATOM 723 C C . PHE A 1 90 ? 3.438 0.961 -11.968 1.00 53.16 90 PHE A C 1
ATOM 725 O O . PHE A 1 90 ? 4.269 1.678 -11.411 1.00 53.16 90 PHE A O 1
ATOM 732 N N . VAL A 1 91 ? 2.368 1.438 -12.601 1.00 54.12 91 VAL A N 1
ATOM 733 C CA . VAL A 1 91 ? 1.890 2.821 -12.545 1.00 54.12 91 VAL A CA 1
ATOM 734 C C . VAL A 1 91 ? 0.643 2.844 -11.669 1.00 54.12 91 VAL A C 1
ATOM 736 O O . VAL A 1 91 ? -0.300 2.098 -11.928 1.00 54.12 91 VAL A O 1
ATOM 739 N N . LEU A 1 92 ? 0.640 3.690 -10.637 1.00 58.09 92 LEU A N 1
ATOM 740 C CA . LEU A 1 92 ? -0.530 3.908 -9.790 1.00 58.09 92 LEU A CA 1
ATOM 741 C C . LEU A 1 92 ? -1.438 4.959 -10.415 1.00 58.09 92 LEU A C 1
ATOM 743 O O . LEU A 1 92 ? -1.011 6.084 -10.672 1.00 58.09 92 LEU A O 1
ATOM 747 N N . ARG A 1 93 ? -2.705 4.597 -10.608 1.00 57.81 93 ARG A N 1
ATOM 748 C CA . ARG A 1 93 ? -3.777 5.533 -10.945 1.00 57.81 93 ARG A CA 1
ATOM 749 C C . ARG A 1 93 ? -4.826 5.493 -9.841 1.00 57.81 93 ARG A C 1
ATOM 751 O O . ARG A 1 93 ? -5.218 4.408 -9.415 1.00 57.81 93 ARG A O 1
ATOM 758 N N . PHE A 1 94 ? -5.235 6.672 -9.384 1.00 55.06 94 PHE A N 1
ATOM 759 C CA . PHE A 1 94 ? -6.267 6.854 -8.368 1.00 55.06 94 PHE A CA 1
ATOM 760 C C . PHE A 1 94 ? -7.530 7.382 -9.053 1.00 55.06 94 PHE A C 1
ATOM 762 O O . PHE A 1 94 ? -7.481 8.434 -9.687 1.00 55.06 94 PHE A O 1
ATOM 769 N N . GLU A 1 95 ? -8.632 6.640 -8.934 1.00 55.09 95 GLU A N 1
ATOM 770 C CA . GLU A 1 95 ? -9.994 7.041 -9.332 1.00 55.09 95 GLU A CA 1
ATOM 771 C C . GLU A 1 95 ? -10.989 6.706 -8.207 1.00 55.09 95 GLU A C 1
ATOM 773 O O . GLU A 1 95 ? -10.807 5.681 -7.492 1.00 55.09 95 GLU A O 1
#

Radius of gyration: 12.56 Å; chains: 1; bounding box: 30×26×32 Å

Organism: Amphimedon queenslandica (NCBI:txid400682)

Secondary structure (DSSP, 8-state):
-EEEEE-TTT--EEEEEEGGG--EEEE-SSTT-EEEEE-TTS--EEEE-TTHHHHHHHHHHHHHHHHSSPPEEEE-SS----S-PEEE---EEE-

Foldseek 3Di:
DKKFFADPPPRDGPDIGRLVQFQAKEDEPDCQQWIWTDGPVDAIEIEHDNCSVVVVVVSQVLSCVPVVDGHHYHHDNDDPRVGDYDYGDGDIDRD

InterPro domains:
  IPR010926 Class I myosin tail homology domain [PF06017] (3-77)
  IPR010926 Class I myosin tail homology domain [PS51757] (1-95)